Protein AF-A0A7W0UGT8-F1 (afdb_monomer_lite)

Secondary structure (DSSP, 8-state):
------------HHHHHHHHHHHHHHHHHHHHHHHHHHHHHHHHHHHHHHHHHHHHHHHHHHHHHTTHHHHHHHHHHTS---HHHHHHHHHHHHHHHHHHHHHHHHHHHHH-HHHHTT--HHHHHHHHHHHHHHHHHHHHHTTT-

Foldseek 3Di:
DDDDDPDDPDDDPVVVVVVVVVVVVVVVVVVVVVVVVVCVVLDPVRVVLLVLLQVLLVVLLCVLCVCVLVVLVCCVPPVVDDLVVLLVVLLVSLVVSLQVSLVVLLCCCVVPVVRNVPRDSVSNNVNSVCNSVSSSVVSVVSSVD

Sequence (145 aa):
MTTRAVGRGPRSLAGNAIETFGLRALTFGVSVGVNIAVSRALGPEGRGQYALAVLSAISLTAITKLGLEHANVYLLGTAHVAPSRLASQNALIALGGGVSGAVMLMLAPAIVPSVFGDVGVGNLALAAMSIPFLLHTQLAAGLQN

Radius of gyration: 19.56 Å; chains: 1; bounding box: 32×32×68 Å

Structure (mmCIF, N/CA/C/O backbone):
data_AF-A0A7W0UGT8-F1
#
_entry.id   AF-A0A7W0UGT8-F1
#
loop_
_atom_site.group_PDB
_atom_site.id
_atom_site.type_symbol
_atom_site.label_atom_id
_atom_site.label_alt_id
_atom_site.label_comp_id
_atom_site.label_asym_id
_atom_site.label_entity_id
_atom_site.label_seq_id
_atom_site.pdbx_PDB_ins_code
_atom_site.Cartn_x
_atom_site.Cartn_y
_atom_site.Cartn_z
_atom_site.occupancy
_atom_site.B_iso_or_equiv
_atom_site.auth_seq_id
_atom_site.auth_comp_id
_atom_site.auth_asym_id
_atom_site.auth_atom_id
_atom_site.pdbx_PDB_model_num
ATOM 1 N N . MET A 1 1 ? 3.196 -6.922 -45.431 1.00 40.34 1 MET A N 1
ATOM 2 C CA . MET A 1 1 ? 2.613 -5.654 -44.943 1.00 40.34 1 MET A CA 1
ATOM 3 C C . MET A 1 1 ? 3.312 -5.325 -43.628 1.00 40.34 1 MET A C 1
ATOM 5 O O . MET A 1 1 ? 3.051 -5.968 -42.625 1.00 40.34 1 MET A O 1
ATOM 9 N N . THR A 1 2 ? 4.342 -4.482 -43.679 1.00 42.94 2 THR A N 1
ATOM 10 C CA . THR A 1 2 ? 5.305 -4.238 -42.593 1.00 42.94 2 THR A CA 1
ATOM 11 C C . THR A 1 2 ? 4.903 -2.996 -41.797 1.00 42.94 2 THR A C 1
ATOM 13 O O . THR A 1 2 ? 5.028 -1.870 -42.274 1.00 42.94 2 THR A O 1
ATOM 16 N N . THR A 1 3 ? 4.409 -3.191 -40.575 1.00 54.38 3 THR A N 1
ATOM 17 C CA . THR A 1 3 ? 4.093 -2.098 -39.646 1.00 54.38 3 THR A CA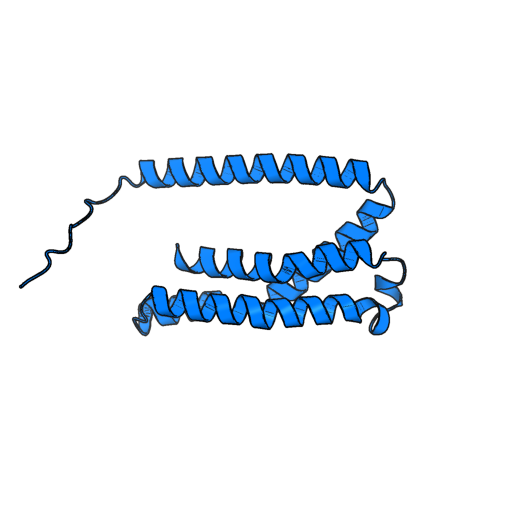 1
ATOM 18 C C . THR A 1 3 ? 5.396 -1.474 -39.148 1.00 54.38 3 THR A C 1
ATOM 20 O O . THR A 1 3 ? 6.116 -2.067 -38.348 1.00 54.38 3 THR A O 1
ATOM 23 N N . ARG A 1 4 ? 5.724 -0.276 -39.647 1.00 42.44 4 ARG A N 1
ATOM 24 C CA . ARG A 1 4 ? 6.828 0.547 -39.137 1.00 42.44 4 ARG A CA 1
ATOM 25 C C . ARG A 1 4 ? 6.566 0.888 -37.670 1.00 42.44 4 ARG A C 1
ATOM 27 O O . ARG A 1 4 ? 5.596 1.574 -37.356 1.00 42.44 4 ARG A O 1
ATOM 34 N N . ALA A 1 5 ? 7.454 0.440 -36.788 1.00 48.69 5 ALA A N 1
ATOM 35 C CA . ALA A 1 5 ? 7.549 0.954 -35.433 1.00 48.69 5 ALA A CA 1
ATOM 36 C C . ALA A 1 5 ? 7.856 2.458 -35.506 1.00 48.69 5 ALA A C 1
ATOM 38 O O . ALA A 1 5 ? 8.910 2.870 -35.992 1.00 48.69 5 ALA A O 1
ATOM 39 N N . VAL A 1 6 ? 6.905 3.281 -35.069 1.00 48.94 6 VAL A N 1
ATOM 40 C CA . VAL A 1 6 ? 7.096 4.720 -34.883 1.00 48.94 6 VAL A CA 1
ATOM 41 C C . VAL A 1 6 ? 8.109 4.894 -33.753 1.00 48.94 6 VAL A C 1
ATOM 43 O O . VAL A 1 6 ? 7.779 4.740 -32.577 1.00 48.94 6 VAL A O 1
ATOM 46 N N . GLY A 1 7 ? 9.362 5.164 -34.117 1.00 43.97 7 GLY A N 1
ATOM 47 C CA . GLY A 1 7 ? 10.414 5.521 -33.175 1.00 43.97 7 GLY A CA 1
ATOM 48 C C . GLY A 1 7 ? 10.052 6.830 -32.484 1.00 43.97 7 GLY A C 1
ATOM 49 O O . GLY A 1 7 ? 10.106 7.896 -33.093 1.00 43.97 7 GLY A O 1
ATOM 50 N N . ARG A 1 8 ? 9.663 6.759 -31.207 1.00 53.19 8 ARG A N 1
ATOM 51 C CA . ARG A 1 8 ? 9.634 7.942 -30.343 1.00 53.19 8 ARG A CA 1
ATOM 52 C C . ARG A 1 8 ? 11.083 8.393 -30.161 1.00 53.19 8 ARG A C 1
ATOM 54 O O . ARG A 1 8 ? 11.889 7.627 -29.641 1.00 53.19 8 ARG A O 1
ATOM 61 N N . GLY A 1 9 ? 11.410 9.602 -30.618 1.00 57.03 9 GLY A N 1
ATOM 62 C CA . GLY A 1 9 ? 12.721 10.207 -30.382 1.00 57.03 9 GLY A CA 1
ATOM 63 C C . GLY A 1 9 ? 13.064 10.244 -28.883 1.00 57.03 9 GLY A C 1
ATOM 64 O O . GLY A 1 9 ? 12.150 10.204 -28.050 1.00 57.03 9 GLY A O 1
ATOM 65 N N . PRO A 1 10 ? 14.358 10.292 -28.521 1.00 58.09 10 PRO A N 1
ATOM 66 C CA . PRO A 1 10 ? 14.791 10.264 -27.128 1.00 58.09 10 PRO A CA 1
ATOM 67 C C . PRO A 1 10 ? 14.160 11.437 -26.369 1.00 58.09 10 PRO A C 1
ATOM 69 O O . PRO A 1 10 ? 14.411 12.603 -26.671 1.00 58.09 10 PRO A O 1
ATOM 72 N N . ARG A 1 11 ? 13.283 11.129 -25.408 1.00 68.38 11 ARG A N 1
ATOM 73 C CA . ARG A 1 11 ? 12.662 12.144 -24.548 1.00 68.38 11 ARG A CA 1
ATOM 74 C C . ARG A 1 11 ? 13.764 12.797 -23.715 1.00 68.38 11 ARG A C 1
ATOM 76 O O . ARG A 1 11 ? 14.637 12.103 -23.199 1.00 68.38 11 ARG A O 1
ATOM 83 N N . SER A 1 12 ? 13.723 14.122 -23.587 1.00 82.00 12 SER A N 1
ATOM 84 C CA . SER A 1 12 ? 14.678 14.869 -22.763 1.00 82.00 12 SER A CA 1
ATOM 85 C C . SER A 1 12 ? 14.648 14.353 -21.321 1.00 82.00 12 SER A C 1
ATOM 87 O O . SER A 1 12 ? 13.578 14.320 -20.708 1.00 82.00 12 SER A O 1
ATOM 89 N N . LEU A 1 13 ? 15.813 13.984 -20.768 1.00 83.31 13 LEU A N 1
ATOM 90 C CA . LEU A 1 13 ? 15.945 13.579 -19.361 1.00 83.31 13 LEU A CA 1
ATOM 91 C C . LEU A 1 13 ? 15.352 14.633 -18.421 1.00 83.31 13 LEU A C 1
ATOM 93 O O . LEU A 1 13 ? 14.663 14.284 -17.466 1.00 83.31 13 LEU A O 1
ATOM 97 N N . ALA A 1 14 ? 15.576 15.916 -18.721 1.00 85.50 14 ALA A N 1
ATOM 98 C CA . ALA A 1 14 ? 15.034 17.021 -17.938 1.00 85.50 14 ALA A CA 1
ATOM 99 C C . ALA A 1 14 ? 13.497 17.034 -17.958 1.00 85.50 14 ALA A C 1
ATOM 101 O O . ALA A 1 14 ? 12.875 17.267 -16.925 1.00 85.50 14 ALA A O 1
ATOM 102 N N . GLY A 1 15 ? 12.884 16.719 -19.105 1.00 87.50 15 GLY A N 1
ATOM 103 C CA . GLY A 1 15 ? 11.429 16.609 -19.232 1.00 87.50 15 GLY A CA 1
ATOM 104 C C . GLY A 1 15 ? 10.852 15.492 -18.360 1.00 87.50 15 GLY A C 1
ATOM 105 O O . GLY A 1 15 ? 9.945 15.743 -17.571 1.00 87.50 15 GLY A O 1
ATOM 106 N N . ASN A 1 16 ? 11.432 14.289 -18.426 1.00 87.12 16 ASN A N 1
ATOM 107 C CA . ASN A 1 16 ? 10.997 13.154 -17.602 1.00 87.12 16 ASN A CA 1
ATOM 108 C C . ASN A 1 16 ? 11.227 13.406 -16.099 1.00 87.12 16 ASN A C 1
ATOM 110 O O . ASN A 1 16 ? 10.406 13.015 -15.267 1.00 87.12 16 ASN A O 1
ATOM 114 N N . ALA A 1 17 ? 12.336 14.062 -15.743 1.00 88.06 17 ALA A N 1
ATOM 115 C CA . ALA A 1 17 ? 12.651 14.408 -14.361 1.00 88.06 17 ALA A CA 1
ATOM 116 C C . ALA A 1 17 ? 11.637 15.407 -13.785 1.00 88.06 17 ALA A C 1
ATOM 118 O O . ALA A 1 17 ? 11.137 15.192 -12.682 1.00 88.06 17 ALA A O 1
ATOM 119 N N . ILE A 1 18 ? 11.288 16.454 -14.540 1.00 93.62 18 ILE A N 1
ATOM 120 C CA . ILE A 1 18 ? 10.281 17.447 -14.138 1.00 93.62 18 ILE A CA 1
ATOM 121 C C . ILE A 1 18 ? 8.895 16.806 -14.018 1.00 93.62 18 ILE A C 1
ATOM 123 O O . ILE A 1 18 ? 8.198 17.057 -13.037 1.00 93.62 18 ILE A O 1
ATOM 127 N N . GLU A 1 19 ? 8.508 15.949 -14.967 1.00 89.62 19 GLU A N 1
ATOM 128 C CA . GLU A 1 19 ? 7.231 15.225 -14.929 1.00 89.62 19 GLU A CA 1
ATOM 129 C C . GLU A 1 19 ? 7.135 14.331 -13.683 1.00 89.62 19 GLU A C 1
ATOM 131 O O . GLU A 1 19 ? 6.174 14.415 -12.916 1.00 89.62 19 GLU A O 1
ATOM 136 N N . THR A 1 20 ? 8.180 13.542 -13.415 1.00 89.19 20 THR A N 1
ATOM 137 C CA . THR A 1 20 ? 8.247 12.665 -12.237 1.00 89.19 20 THR A CA 1
ATOM 138 C C . THR A 1 20 ? 8.240 13.471 -10.941 1.00 89.19 20 THR A C 1
ATOM 140 O O . THR A 1 20 ? 7.557 13.106 -9.982 1.00 89.19 20 THR A O 1
ATOM 143 N N . PHE A 1 21 ? 8.987 14.576 -10.895 1.00 91.25 21 PHE A N 1
ATOM 144 C CA . PHE A 1 21 ? 9.035 15.458 -9.735 1.00 91.25 21 PHE A CA 1
ATOM 145 C C . PHE A 1 21 ? 7.667 16.084 -9.453 1.00 91.25 21 PHE A C 1
ATOM 147 O O . PHE A 1 21 ? 7.203 16.036 -8.315 1.00 91.25 21 PHE A O 1
ATOM 154 N N . GLY A 1 22 ? 6.986 16.594 -10.483 1.00 93.88 22 GLY A N 1
ATOM 155 C CA . GLY A 1 22 ? 5.634 17.136 -10.362 1.00 93.88 22 GLY A CA 1
ATOM 156 C C . GLY A 1 22 ? 4.640 16.100 -9.835 1.00 93.88 22 GLY A C 1
ATOM 157 O O . GLY A 1 22 ? 3.884 16.385 -8.905 1.00 93.88 22 GLY A O 1
ATOM 158 N N . LEU A 1 23 ? 4.695 14.867 -10.350 1.00 91.44 23 LEU A N 1
ATOM 159 C CA . LEU A 1 23 ? 3.828 13.775 -9.900 1.00 91.44 23 LEU A CA 1
ATOM 160 C C . LEU A 1 23 ? 4.106 13.375 -8.438 1.00 91.44 23 LEU A C 1
ATOM 162 O O . LEU A 1 23 ? 3.175 13.145 -7.661 1.00 91.44 23 LEU A O 1
ATOM 166 N N . ARG A 1 24 ? 5.383 13.342 -8.032 1.00 89.00 24 ARG A N 1
ATOM 167 C CA . ARG A 1 24 ? 5.787 13.084 -6.638 1.00 89.00 24 ARG A CA 1
ATOM 168 C C . ARG A 1 24 ? 5.343 14.201 -5.697 1.00 89.00 24 ARG A C 1
ATOM 170 O O . ARG A 1 24 ? 4.836 13.901 -4.620 1.00 89.00 24 ARG A O 1
ATOM 177 N N . ALA A 1 25 ? 5.475 15.462 -6.105 1.00 94.06 25 ALA A N 1
ATOM 178 C CA . ALA A 1 25 ? 5.021 16.608 -5.321 1.00 94.06 25 ALA A CA 1
ATOM 179 C C . ALA A 1 25 ? 3.496 16.588 -5.116 1.00 94.06 25 ALA A C 1
ATOM 181 O O . ALA A 1 25 ? 3.021 16.789 -3.997 1.00 94.06 25 ALA A O 1
ATOM 182 N N . LEU A 1 26 ? 2.730 16.261 -6.163 1.00 94.00 26 LEU A N 1
ATOM 183 C CA . LEU A 1 26 ? 1.278 16.091 -6.069 1.00 94.00 26 LEU A CA 1
ATOM 184 C C . LEU A 1 26 ? 0.903 14.955 -5.108 1.00 94.00 26 LEU A C 1
ATOM 186 O O . LEU A 1 26 ? 0.069 15.137 -4.222 1.00 94.00 26 LEU A O 1
ATOM 190 N N . THR A 1 27 ? 1.557 13.800 -5.245 1.00 89.00 27 THR A N 1
ATOM 191 C CA . THR A 1 27 ? 1.329 12.636 -4.373 1.00 89.00 27 THR A CA 1
ATOM 192 C C . THR A 1 27 ? 1.634 12.968 -2.912 1.00 89.00 27 THR A C 1
ATOM 194 O O . THR A 1 27 ? 0.883 12.580 -2.014 1.00 89.00 27 THR A O 1
ATOM 197 N N . PHE A 1 28 ? 2.704 13.729 -2.662 1.00 90.00 28 PHE A N 1
ATOM 198 C CA . PHE A 1 28 ? 3.055 14.210 -1.330 1.00 90.00 28 PHE A CA 1
ATOM 199 C C . PHE A 1 28 ? 1.967 15.125 -0.755 1.00 90.00 28 PHE A C 1
ATOM 201 O O . PHE A 1 28 ? 1.515 14.899 0.365 1.00 90.00 28 PHE A O 1
ATOM 208 N N . GLY A 1 29 ? 1.487 16.101 -1.533 1.00 94.75 29 GLY A N 1
ATOM 209 C CA . GLY A 1 29 ? 0.409 17.000 -1.111 1.00 94.75 29 GLY A CA 1
ATOM 210 C C . GLY A 1 29 ? -0.878 16.254 -0.743 1.00 94.75 29 GLY A C 1
ATOM 211 O O . GLY A 1 29 ? -1.445 16.487 0.325 1.00 94.75 29 GLY A O 1
ATOM 212 N N . VAL A 1 30 ? -1.293 15.293 -1.577 1.00 91.75 30 VAL A N 1
ATOM 213 C CA . VAL A 1 30 ? -2.444 14.418 -1.290 1.00 91.75 30 VAL A CA 1
ATOM 214 C C . VAL A 1 30 ? -2.216 13.612 -0.010 1.00 91.75 30 VAL A C 1
ATOM 216 O O . VAL A 1 30 ? -3.093 13.569 0.851 1.00 91.75 30 VAL A O 1
ATOM 219 N N . SER A 1 31 ? -1.028 13.027 0.157 1.00 85.75 31 SER A N 1
ATOM 220 C CA . SER A 1 31 ? -0.686 12.228 1.341 1.00 85.75 31 SER A CA 1
ATOM 221 C C . SER A 1 31 ? -0.752 13.052 2.627 1.00 85.75 31 SER A C 1
ATOM 223 O O . SER A 1 31 ? -1.300 12.585 3.624 1.00 85.75 31 SER A O 1
ATOM 225 N N . VAL A 1 32 ? -0.251 14.291 2.608 1.00 89.94 32 VAL A N 1
ATOM 226 C CA . VAL A 1 32 ? -0.342 15.214 3.748 1.00 89.94 32 VAL A CA 1
ATOM 227 C C . VAL A 1 32 ? -1.803 15.520 4.079 1.00 89.94 32 VAL A C 1
ATOM 229 O O . VAL A 1 32 ? -2.201 15.395 5.237 1.00 89.94 32 VAL A O 1
ATOM 232 N N . GLY A 1 33 ? -2.619 15.859 3.077 1.00 90.31 33 GLY A N 1
ATOM 233 C CA . GLY A 1 33 ? -4.042 16.154 3.271 1.00 90.31 33 GLY A CA 1
ATOM 234 C C . GLY A 1 33 ? -4.816 14.979 3.873 1.00 90.31 33 GLY A C 1
ATOM 235 O O . GLY A 1 33 ? -5.542 15.154 4.853 1.00 90.31 33 GLY A O 1
ATOM 236 N N . VAL A 1 34 ? -4.601 13.770 3.345 1.00 86.19 34 VAL A N 1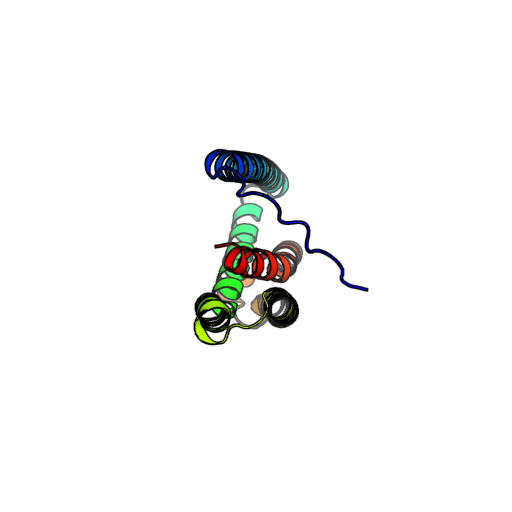
ATOM 237 C CA . VAL A 1 34 ? -5.206 12.537 3.872 1.00 86.19 34 VAL A CA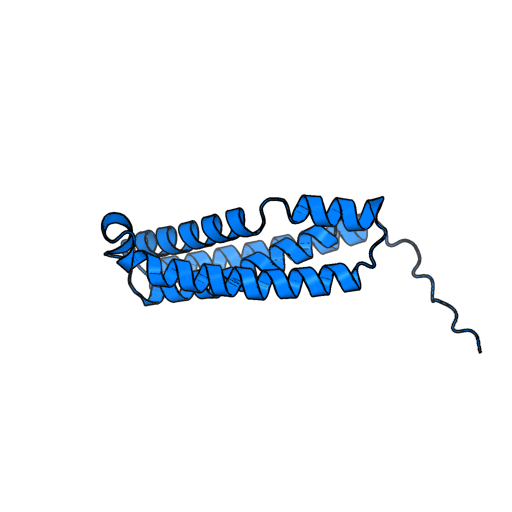 1
ATOM 238 C C . VAL A 1 34 ? -4.778 12.300 5.317 1.00 86.19 34 VAL A C 1
ATOM 240 O O . VAL A 1 34 ? -5.624 12.038 6.166 1.00 86.19 34 VAL A O 1
ATOM 243 N N . ASN A 1 35 ? -3.489 12.440 5.631 1.00 82.25 35 ASN A N 1
ATOM 244 C CA . ASN A 1 35 ? -2.982 12.178 6.978 1.00 82.25 35 ASN A CA 1
ATOM 245 C C . ASN A 1 35 ? -3.531 13.185 8.008 1.00 82.25 35 ASN A C 1
ATOM 247 O O . ASN A 1 35 ? -3.892 12.804 9.122 1.00 82.25 35 ASN A O 1
ATOM 251 N N . ILE A 1 36 ? -3.690 14.457 7.622 1.00 86.69 36 ILE A N 1
ATOM 252 C CA . ILE A 1 36 ? -4.362 15.469 8.451 1.00 86.69 36 ILE A CA 1
ATOM 253 C C . ILE A 1 36 ? -5.830 15.090 8.680 1.00 86.69 36 ILE A C 1
ATOM 255 O O . ILE A 1 36 ? -6.286 15.100 9.824 1.00 86.69 36 ILE A O 1
ATOM 259 N N . ALA A 1 37 ? -6.570 14.739 7.625 1.00 86.00 37 ALA A N 1
ATOM 260 C CA . ALA A 1 37 ? -7.980 14.365 7.732 1.00 86.00 37 ALA A CA 1
ATOM 261 C C . ALA A 1 37 ? -8.179 13.136 8.635 1.00 86.00 37 ALA A C 1
ATOM 263 O O . ALA A 1 37 ? -8.999 13.169 9.552 1.00 86.00 37 ALA A O 1
ATOM 264 N N . VAL A 1 38 ? -7.366 12.096 8.435 1.00 82.38 38 VAL A N 1
ATOM 265 C CA . VAL A 1 38 ? -7.350 10.872 9.249 1.00 82.38 38 VAL A CA 1
ATOM 266 C C . VAL A 1 38 ? -7.031 11.196 10.709 1.00 82.38 38 VAL A C 1
ATOM 268 O O . VAL A 1 38 ? -7.753 10.763 11.606 1.00 82.38 38 VAL A O 1
ATOM 271 N N . SER A 1 39 ? -6.013 12.025 10.964 1.00 77.25 39 SER A N 1
ATOM 272 C CA . SER A 1 39 ? -5.652 12.430 12.327 1.00 77.25 39 SER A CA 1
ATOM 273 C C . SER A 1 39 ? -6.755 13.227 13.024 1.00 77.25 39 SER A C 1
ATOM 275 O O . SER A 1 39 ? -6.872 13.144 14.244 1.00 77.25 39 SER A O 1
ATOM 277 N N . ARG A 1 40 ? -7.540 14.022 12.287 1.00 84.38 40 ARG A N 1
ATOM 278 C CA . ARG A 1 40 ? -8.667 14.771 12.860 1.00 84.38 40 ARG A CA 1
ATOM 279 C C . ARG A 1 40 ? -9.895 13.894 13.091 1.00 84.38 40 ARG A C 1
ATOM 281 O O . ARG A 1 40 ? -10.607 14.134 14.057 1.00 84.38 40 ARG A O 1
ATOM 288 N N . ALA A 1 41 ? -10.135 12.908 12.230 1.00 82.81 41 ALA A N 1
ATOM 289 C CA . ALA A 1 41 ? -11.278 12.007 12.340 1.00 82.81 41 ALA A CA 1
ATOM 290 C C . ALA A 1 41 ? -11.115 10.966 13.461 1.00 82.81 41 ALA A C 1
ATOM 292 O O . ALA A 1 41 ? -12.078 10.668 14.157 1.00 82.81 41 ALA A O 1
ATOM 293 N N . LEU A 1 42 ? -9.905 10.425 13.649 1.00 78.75 42 LEU A N 1
ATOM 294 C CA . LEU A 1 42 ? -9.633 9.350 14.616 1.00 78.75 42 LEU A CA 1
ATOM 295 C C . LEU A 1 42 ? -9.383 9.836 16.054 1.00 78.75 42 LEU A C 1
ATOM 297 O O . LEU A 1 42 ? -9.418 9.031 16.983 1.00 78.75 42 LEU A O 1
ATOM 301 N N . GLY A 1 43 ? -9.088 11.124 16.249 1.00 79.19 43 GLY A N 1
ATOM 302 C CA . GLY A 1 43 ? -8.670 11.649 17.550 1.00 79.19 43 GLY A CA 1
ATOM 303 C C . GLY A 1 43 ? -7.294 11.126 18.017 1.00 79.19 43 GLY A C 1
ATOM 304 O O . GLY A 1 43 ? -6.602 10.413 17.282 1.00 79.19 43 GLY A O 1
ATOM 305 N N . PRO A 1 44 ? -6.848 11.505 19.231 1.00 71.31 44 PRO A N 1
ATOM 306 C CA . PRO A 1 44 ? -5.520 11.156 19.746 1.00 71.31 44 PRO A CA 1
ATOM 307 C C . PRO A 1 44 ? -5.333 9.650 20.000 1.00 71.31 44 PRO A C 1
ATOM 309 O O . PRO A 1 44 ? -4.258 9.123 19.721 1.00 71.31 44 PRO A O 1
ATOM 312 N N . GLU A 1 45 ? -6.370 8.947 20.461 1.00 73.62 45 GLU A N 1
ATOM 313 C CA . GLU A 1 45 ? -6.318 7.508 20.771 1.00 73.62 45 GLU A CA 1
ATOM 314 C C . GLU A 1 45 ? -6.419 6.638 19.509 1.00 73.62 45 GLU A C 1
ATOM 316 O O . GLU A 1 45 ? -5.592 5.747 19.292 1.00 73.62 45 GLU A O 1
ATOM 321 N N . GLY A 1 46 ? -7.359 6.947 18.606 1.00 77.88 46 GLY A N 1
ATOM 322 C CA . GLY A 1 46 ? -7.542 6.196 17.359 1.00 77.88 46 GLY A CA 1
ATOM 323 C C . GLY A 1 46 ? -6.334 6.277 16.418 1.00 77.88 46 GLY A C 1
ATOM 324 O O . GLY A 1 46 ? -6.088 5.356 15.636 1.00 77.88 46 GLY A O 1
ATOM 325 N N . ARG A 1 47 ? -5.521 7.337 16.530 1.00 80.12 47 ARG A N 1
ATOM 326 C CA . ARG A 1 47 ? -4.280 7.498 15.760 1.00 80.12 47 ARG A CA 1
ATOM 327 C C . ARG A 1 47 ? -3.245 6.418 16.079 1.00 80.12 47 ARG A C 1
ATOM 329 O O . ARG A 1 47 ? -2.585 5.944 15.157 1.00 80.12 47 ARG A O 1
ATOM 336 N N . GLY A 1 48 ? -3.092 6.035 17.348 1.00 83.25 48 GLY A N 1
ATOM 337 C CA . GLY A 1 48 ? -2.123 5.012 17.759 1.00 83.25 48 GLY A CA 1
ATOM 338 C C . GLY A 1 48 ? -2.489 3.633 17.212 1.00 83.25 48 GLY A C 1
ATOM 339 O O . GLY A 1 48 ? -1.663 2.961 16.597 1.00 83.25 48 GLY A O 1
ATOM 340 N N . GLN A 1 49 ? -3.763 3.263 17.346 1.00 86.50 49 GLN A N 1
ATOM 341 C CA . GLN A 1 49 ? -4.297 2.000 16.831 1.00 86.50 49 GLN A CA 1
ATOM 342 C C . GLN A 1 49 ? -4.193 1.913 15.304 1.00 86.50 49 GLN A C 1
ATOM 344 O O . GLN A 1 49 ? -3.775 0.892 14.760 1.00 86.50 49 GLN A O 1
ATOM 349 N N . TYR A 1 50 ? -4.529 3.001 14.605 1.00 87.12 50 TYR A N 1
ATOM 350 C CA . TYR A 1 50 ? -4.378 3.076 13.156 1.00 87.12 50 TYR A CA 1
ATOM 351 C C . TYR A 1 50 ? -2.907 2.985 12.730 1.00 87.12 50 TYR A C 1
ATOM 353 O O . TYR A 1 50 ? -2.581 2.228 11.818 1.00 87.12 50 TYR A O 1
ATOM 361 N N . ALA A 1 51 ? -2.001 3.694 13.411 1.00 87.62 51 ALA A N 1
ATOM 362 C CA . ALA A 1 51 ? -0.571 3.635 13.116 1.00 87.62 51 ALA A CA 1
ATOM 363 C C . ALA A 1 51 ? -0.004 2.218 13.284 1.00 87.62 51 ALA A C 1
ATOM 365 O O . ALA A 1 51 ? 0.762 1.774 12.433 1.00 87.62 51 ALA A O 1
ATOM 366 N N . LEU A 1 52 ? -0.415 1.491 14.328 1.00 91.31 52 LEU A N 1
ATOM 367 C CA . LEU A 1 52 ? -0.021 0.098 14.541 1.00 91.31 52 LEU A CA 1
ATOM 368 C C . LEU A 1 52 ? -0.516 -0.817 13.411 1.00 91.31 52 LEU A C 1
ATOM 370 O O . LEU A 1 52 ? 0.254 -1.623 12.882 1.00 91.31 52 LEU A O 1
ATOM 374 N N . ALA A 1 53 ? -1.782 -0.672 13.010 1.00 91.88 53 ALA A N 1
ATOM 375 C CA . ALA A 1 53 ? -2.360 -1.448 11.915 1.00 91.88 53 ALA A CA 1
ATOM 376 C C . ALA A 1 53 ? -1.627 -1.178 10.588 1.00 91.88 53 ALA A C 1
ATOM 378 O O . ALA A 1 53 ? -1.234 -2.112 9.887 1.00 91.88 53 ALA A O 1
ATOM 379 N N . VAL A 1 54 ? -1.371 0.096 10.276 1.00 92.00 54 VAL A N 1
ATOM 380 C CA . VAL A 1 54 ? -0.631 0.509 9.075 1.00 92.00 54 VAL A CA 1
ATOM 381 C C . VAL A 1 54 ? 0.813 0.016 9.107 1.00 92.00 54 VAL A C 1
ATOM 383 O O . VAL A 1 54 ? 1.299 -0.500 8.103 1.00 92.00 54 VAL A O 1
ATOM 386 N N . LEU A 1 55 ? 1.504 0.125 10.243 1.00 93.00 55 LEU A N 1
ATOM 387 C CA . LEU A 1 55 ? 2.876 -0.362 10.376 1.00 93.00 55 LEU A CA 1
ATOM 388 C C . LEU A 1 55 ? 2.946 -1.872 10.130 1.00 93.00 55 LEU A C 1
ATOM 390 O O . LEU A 1 55 ? 3.803 -2.334 9.383 1.00 93.00 55 LEU A O 1
ATOM 394 N N . SER A 1 56 ? 1.991 -2.620 10.679 1.00 92.88 56 SER A N 1
ATOM 395 C CA . SER A 1 56 ? 1.881 -4.067 10.474 1.00 92.88 56 SER A CA 1
ATOM 396 C C . SER A 1 56 ? 1.648 -4.414 9.000 1.00 92.88 56 SER A C 1
ATOM 398 O O . SER A 1 56 ? 2.307 -5.304 8.460 1.00 92.88 56 SER A O 1
ATOM 400 N N . ALA A 1 57 ? 0.776 -3.667 8.315 1.00 92.81 57 ALA A N 1
ATOM 401 C CA . ALA A 1 57 ? 0.565 -3.794 6.874 1.00 92.81 57 ALA A CA 1
ATOM 402 C C . ALA A 1 57 ? 1.851 -3.522 6.071 1.00 92.81 57 ALA A C 1
ATOM 404 O O . ALA A 1 57 ? 2.182 -4.281 5.156 1.00 92.81 57 ALA A O 1
ATOM 405 N N . ILE A 1 58 ? 2.609 -2.480 6.427 1.00 92.62 58 ILE A N 1
ATOM 406 C CA . ILE A 1 58 ? 3.896 -2.152 5.794 1.00 92.62 58 ILE A CA 1
ATOM 407 C C . ILE A 1 58 ? 4.915 -3.272 6.029 1.00 92.62 58 ILE A C 1
ATOM 409 O O . ILE A 1 58 ? 5.591 -3.678 5.085 1.00 92.62 58 ILE A O 1
ATOM 413 N N . SER A 1 59 ? 5.008 -3.813 7.244 1.00 92.81 59 SER A N 1
ATOM 414 C CA . SER A 1 59 ? 5.909 -4.924 7.567 1.00 92.81 59 SER A CA 1
ATOM 415 C C . SER A 1 59 ? 5.575 -6.189 6.774 1.00 92.81 59 SER A C 1
ATOM 417 O O . SER A 1 59 ? 6.470 -6.789 6.180 1.00 92.81 59 SER A O 1
ATOM 419 N N . LEU A 1 60 ? 4.295 -6.566 6.691 1.00 92.19 60 LEU A N 1
ATOM 420 C CA . LEU A 1 60 ? 3.843 -7.706 5.881 1.00 92.19 60 LEU A CA 1
ATOM 421 C C . LEU A 1 60 ? 4.149 -7.502 4.393 1.00 92.19 60 LEU A C 1
ATOM 423 O O . LEU A 1 60 ? 4.640 -8.411 3.719 1.00 92.19 60 LEU A O 1
ATOM 427 N N . THR A 1 61 ? 3.919 -6.288 3.890 1.00 91.19 61 THR A N 1
ATOM 428 C CA . THR A 1 61 ? 4.262 -5.897 2.516 1.00 91.19 61 THR A CA 1
ATOM 429 C C . THR A 1 61 ? 5.765 -6.035 2.271 1.00 91.19 61 THR A C 1
ATOM 431 O O . THR A 1 61 ? 6.175 -6.600 1.257 1.00 91.19 61 THR A O 1
ATOM 434 N N . ALA A 1 62 ? 6.591 -5.553 3.205 1.00 89.81 62 ALA A N 1
ATOM 435 C CA . ALA A 1 62 ? 8.043 -5.623 3.112 1.00 89.81 62 ALA A CA 1
ATOM 436 C C . ALA A 1 62 ? 8.522 -7.075 3.027 1.00 89.81 62 ALA A C 1
ATOM 438 O O . ALA A 1 62 ? 9.277 -7.396 2.117 1.00 89.81 62 ALA A O 1
ATOM 439 N N . ILE A 1 63 ? 8.020 -7.956 3.900 1.00 90.25 63 ILE A N 1
ATOM 440 C CA . ILE A 1 63 ? 8.343 -9.390 3.882 1.00 90.25 63 ILE A CA 1
ATOM 441 C C . ILE A 1 63 ? 7.947 -10.020 2.545 1.00 90.25 63 ILE A C 1
ATOM 443 O O . ILE A 1 63 ? 8.739 -10.739 1.944 1.00 90.25 63 ILE A O 1
ATOM 447 N N . THR A 1 64 ? 6.746 -9.709 2.055 1.00 86.25 64 THR A N 1
ATOM 448 C CA . THR A 1 64 ? 6.214 -10.285 0.813 1.00 86.25 64 THR A CA 1
ATOM 449 C C . THR A 1 64 ? 7.060 -9.915 -0.400 1.00 86.25 64 THR A C 1
ATOM 451 O O . THR A 1 64 ? 7.229 -10.739 -1.293 1.00 86.25 64 THR A O 1
ATOM 454 N N . LYS A 1 65 ? 7.607 -8.693 -0.447 1.00 86.38 65 LYS A N 1
ATOM 455 C CA . LYS A 1 65 ? 8.411 -8.227 -1.583 1.00 86.38 65 LYS A CA 1
ATOM 456 C C . LYS A 1 65 ? 9.899 -8.579 -1.508 1.00 86.38 65 LYS A C 1
ATOM 458 O O . LYS A 1 65 ? 10.615 -8.323 -2.479 1.00 86.38 65 LYS A O 1
ATOM 463 N N . LEU A 1 66 ? 10.393 -9.095 -0.377 1.00 83.75 66 LEU A N 1
ATOM 464 C CA . LEU A 1 66 ? 11.819 -9.391 -0.205 1.00 83.75 66 LEU A CA 1
ATOM 465 C C . LEU A 1 66 ? 12.315 -10.287 -1.349 1.00 83.75 66 LEU A C 1
ATOM 467 O O . LEU A 1 66 ? 11.769 -11.353 -1.611 1.00 83.75 66 LEU A O 1
ATOM 471 N N . GLY A 1 67 ? 13.345 -9.826 -2.058 1.00 82.25 67 GLY A N 1
ATOM 472 C CA . GLY A 1 67 ? 13.944 -10.544 -3.187 1.00 82.25 67 GLY A CA 1
ATOM 473 C C . GLY A 1 67 ? 13.217 -10.404 -4.531 1.00 82.25 67 GLY A C 1
ATOM 474 O O . GLY A 1 67 ? 13.843 -10.654 -5.560 1.00 82.25 67 GLY A O 1
ATOM 475 N N . LEU A 1 68 ? 11.962 -9.939 -4.574 1.00 86.00 68 LEU A N 1
ATOM 476 C CA . LEU A 1 68 ? 11.221 -9.762 -5.835 1.00 86.00 68 LEU A CA 1
ATOM 477 C C . LEU A 1 68 ? 11.768 -8.618 -6.689 1.00 86.00 68 LEU A C 1
ATOM 479 O O . LEU A 1 68 ? 11.842 -8.745 -7.909 1.00 86.00 68 LEU A O 1
ATOM 483 N N . GLU A 1 69 ? 12.196 -7.521 -6.064 1.00 84.19 69 GLU A N 1
ATOM 484 C CA . GLU A 1 69 ? 12.833 -6.408 -6.780 1.00 84.19 69 GLU A CA 1
ATOM 485 C C . GLU A 1 69 ? 14.127 -6.878 -7.474 1.00 84.19 69 GLU A C 1
ATOM 487 O O . GLU A 1 69 ? 14.304 -6.656 -8.671 1.00 84.19 69 GLU A O 1
ATOM 49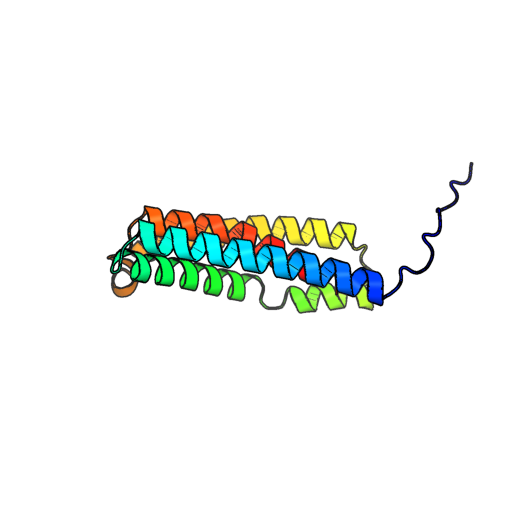2 N N . HIS A 1 70 ? 14.982 -7.633 -6.773 1.00 85.56 70 HIS A N 1
ATOM 493 C CA . HIS A 1 70 ? 16.203 -8.206 -7.355 1.00 85.56 70 HIS A CA 1
ATOM 494 C C . HIS A 1 70 ? 15.914 -9.256 -8.436 1.00 85.56 70 HIS A C 1
ATOM 496 O O . HIS A 1 70 ? 16.597 -9.282 -9.461 1.00 85.56 70 HIS A O 1
ATOM 502 N N . ALA A 1 71 ? 14.887 -10.090 -8.244 1.00 86.56 71 ALA A N 1
ATOM 503 C CA . ALA A 1 71 ? 14.460 -11.060 -9.247 1.00 86.56 71 ALA A CA 1
ATOM 504 C C . ALA A 1 71 ? 14.003 -10.369 -10.538 1.00 86.56 71 ALA A C 1
ATOM 506 O O . ALA A 1 71 ? 14.388 -10.796 -11.623 1.00 86.56 71 ALA A O 1
ATOM 507 N N . ASN A 1 72 ? 13.249 -9.270 -10.438 1.00 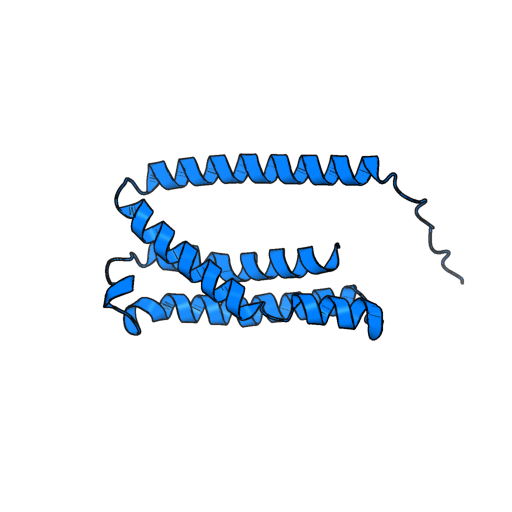87.50 72 ASN A N 1
ATOM 508 C CA . ASN A 1 72 ? 12.805 -8.505 -11.603 1.00 87.50 72 ASN A CA 1
ATOM 509 C C . ASN A 1 72 ? 13.975 -7.869 -12.360 1.00 87.50 72 ASN A C 1
ATOM 511 O O . ASN A 1 72 ? 14.013 -7.966 -13.585 1.00 87.50 72 ASN A O 1
ATOM 515 N N . VAL A 1 73 ? 14.960 -7.303 -11.653 1.00 87.00 73 VAL A N 1
ATOM 516 C CA . VAL A 1 73 ? 16.184 -6.768 -12.277 1.00 87.00 73 VAL A CA 1
ATOM 517 C C . VAL A 1 73 ? 16.946 -7.867 -13.022 1.00 87.00 73 VAL A C 1
ATOM 519 O O . VAL A 1 73 ? 17.332 -7.680 -14.175 1.00 87.00 73 VAL A O 1
ATOM 522 N N . TYR A 1 74 ? 17.118 -9.041 -12.407 1.00 89.06 74 TYR A N 1
ATOM 523 C CA . TYR A 1 74 ? 17.781 -10.178 -13.050 1.00 89.06 74 TYR A CA 1
ATOM 524 C C . TYR A 1 74 ? 17.002 -10.705 -14.265 1.00 89.06 74 TYR A C 1
ATOM 526 O O . TYR A 1 74 ? 17.587 -10.964 -15.318 1.00 89.06 74 TYR A O 1
ATOM 534 N N . LEU A 1 75 ? 15.681 -10.862 -14.147 1.00 87.88 75 LEU A N 1
ATOM 535 C CA . LEU A 1 75 ? 14.847 -11.388 -15.228 1.00 87.88 75 LEU A CA 1
ATOM 536 C C . LEU A 1 75 ? 14.768 -10.425 -16.415 1.00 87.88 75 LEU A C 1
ATOM 538 O O . LEU A 1 75 ? 14.729 -10.872 -17.562 1.00 87.88 75 LEU A O 1
ATOM 542 N N . LEU A 1 76 ? 14.773 -9.120 -16.146 1.00 87.56 76 LEU A N 1
ATOM 543 C CA . LEU A 1 76 ? 14.786 -8.092 -17.177 1.00 87.56 76 LEU A CA 1
ATOM 544 C C . LEU A 1 76 ? 16.157 -7.998 -17.859 1.00 87.56 76 LEU A C 1
ATOM 546 O O . LEU A 1 76 ? 16.225 -8.030 -19.085 1.00 87.56 76 LEU A O 1
ATOM 550 N N . GLY A 1 77 ? 17.238 -7.905 -17.079 1.00 86.19 77 GLY A N 1
ATOM 551 C CA . GLY A 1 77 ? 18.586 -7.662 -17.600 1.00 86.19 77 GLY A CA 1
ATOM 552 C C . GLY A 1 77 ? 19.287 -8.908 -18.144 1.00 86.19 77 GLY A C 1
ATOM 553 O O . GLY A 1 77 ? 19.894 -8.860 -19.209 1.00 86.19 77 GLY A O 1
ATOM 554 N N . THR A 1 78 ? 19.200 -10.035 -17.437 1.00 88.56 78 THR A N 1
ATOM 555 C CA . THR A 1 78 ? 19.927 -11.264 -17.793 1.00 88.56 78 THR A CA 1
ATOM 556 C C . THR A 1 78 ? 19.060 -12.203 -18.620 1.00 88.56 78 THR A C 1
ATOM 558 O O . THR A 1 78 ? 19.477 -12.678 -19.675 1.00 88.56 78 THR A O 1
ATOM 561 N N . ALA A 1 79 ? 17.831 -12.468 -18.171 1.00 86.06 79 ALA A N 1
ATOM 562 C CA . ALA A 1 79 ? 16.939 -13.420 -18.838 1.00 86.06 79 ALA A CA 1
ATOM 563 C C . ALA A 1 79 ? 16.118 -12.802 -19.987 1.00 86.06 79 ALA A C 1
ATOM 565 O O . ALA A 1 79 ? 15.380 -13.526 -20.655 1.00 86.06 79 ALA A O 1
ATOM 566 N N . HIS A 1 80 ? 16.252 -11.489 -20.227 1.00 86.94 80 HIS A N 1
ATOM 567 C CA . HIS A 1 80 ? 15.593 -10.748 -21.311 1.00 86.94 80 HIS A CA 1
ATOM 568 C C . HIS A 1 80 ? 14.071 -10.976 -21.371 1.00 86.94 80 HIS A C 1
ATOM 570 O O . HIS A 1 80 ? 13.462 -11.024 -22.444 1.00 86.94 80 HIS A O 1
ATOM 576 N N . VAL A 1 81 ? 13.430 -11.142 -20.210 1.00 87.56 81 VAL A N 1
ATOM 577 C CA . VAL A 1 81 ? 11.983 -11.343 -20.133 1.00 87.56 81 VAL A CA 1
ATOM 578 C C . VAL A 1 81 ? 11.274 -10.040 -20.492 1.00 87.56 81 VAL A C 1
ATOM 580 O O . VAL A 1 81 ? 11.602 -8.971 -19.982 1.00 87.56 81 VAL A O 1
ATOM 583 N N . ALA A 1 82 ? 10.261 -10.130 -21.358 1.00 87.81 82 ALA A N 1
ATOM 584 C CA . ALA A 1 82 ? 9.482 -8.970 -21.775 1.00 87.81 82 ALA A CA 1
ATOM 585 C C . ALA A 1 82 ? 8.863 -8.232 -20.561 1.00 87.81 82 ALA A C 1
ATOM 587 O O . ALA A 1 82 ? 8.214 -8.881 -19.730 1.00 87.81 82 ALA A O 1
ATOM 588 N N . PRO A 1 83 ? 8.956 -6.887 -20.488 1.00 84.69 83 PRO A N 1
ATOM 589 C CA . PRO A 1 83 ? 8.415 -6.101 -19.373 1.00 84.69 83 PRO A CA 1
ATOM 590 C C . PRO A 1 83 ? 6.919 -6.322 -19.122 1.00 84.69 83 PRO A C 1
ATOM 592 O O . PRO A 1 83 ? 6.471 -6.319 -17.979 1.00 84.69 83 PRO A O 1
ATOM 595 N N . SER A 1 84 ? 6.137 -6.570 -20.178 1.00 86.25 84 SER A N 1
ATOM 596 C CA . SER A 1 84 ? 4.703 -6.873 -20.075 1.00 86.25 84 SER A CA 1
ATOM 597 C C . SER A 1 84 ? 4.427 -8.176 -19.323 1.00 86.25 84 SER A C 1
ATOM 599 O O . SER A 1 84 ? 3.466 -8.260 -18.557 1.00 86.25 84 SER A O 1
ATOM 601 N N . ARG A 1 85 ? 5.289 -9.185 -19.493 1.00 88.19 85 ARG A N 1
ATOM 602 C CA . ARG A 1 85 ? 5.175 -10.466 -18.791 1.00 88.19 85 ARG A CA 1
ATOM 603 C C . ARG A 1 85 ? 5.528 -10.302 -17.314 1.00 88.19 85 ARG A C 1
ATOM 605 O O . ARG A 1 85 ? 4.772 -10.775 -16.468 1.00 88.19 85 ARG A O 1
ATOM 612 N N . LEU A 1 86 ? 6.594 -9.560 -17.007 1.00 87.69 86 LEU A N 1
ATOM 613 C CA . LEU A 1 86 ? 6.969 -9.226 -15.627 1.00 87.69 86 LEU A CA 1
ATOM 614 C C . LEU A 1 86 ? 5.880 -8.410 -14.920 1.00 87.69 86 LEU A C 1
ATOM 616 O O . LEU A 1 86 ? 5.530 -8.718 -13.787 1.00 87.69 86 LEU A O 1
ATOM 620 N N . ALA A 1 87 ? 5.269 -7.439 -15.604 1.00 87.56 87 ALA A N 1
ATOM 621 C CA . ALA A 1 87 ? 4.156 -6.666 -15.056 1.00 87.56 87 ALA A CA 1
ATOM 622 C C . ALA A 1 87 ? 2.952 -7.555 -14.698 1.00 87.56 87 ALA A C 1
ATOM 624 O O . ALA A 1 87 ? 2.389 -7.420 -13.613 1.00 87.56 87 ALA A O 1
ATOM 625 N N . SER A 1 88 ? 2.587 -8.506 -15.567 1.00 88.88 88 SER A N 1
ATOM 626 C CA . SER A 1 88 ? 1.492 -9.447 -15.288 1.00 88.88 88 SER A CA 1
ATOM 627 C C . SER A 1 88 ? 1.795 -10.382 -14.109 1.00 88.88 88 SER A C 1
ATOM 629 O O . SER A 1 88 ? 0.938 -10.597 -13.254 1.00 88.88 88 SER A O 1
ATOM 631 N N . GLN A 1 89 ? 3.032 -10.881 -14.012 1.00 90.81 89 GLN A N 1
ATOM 632 C CA . GLN A 1 89 ? 3.482 -11.702 -12.889 1.00 90.81 89 GLN A CA 1
ATOM 633 C C . GLN A 1 89 ? 3.476 -10.903 -11.582 1.00 90.81 89 GLN A C 1
ATOM 635 O O . GLN A 1 89 ? 2.956 -11.377 -10.576 1.00 90.81 89 GLN A O 1
ATOM 640 N N . ASN A 1 90 ? 3.992 -9.676 -11.604 1.00 90.06 90 ASN A N 1
ATOM 641 C CA . ASN A 1 90 ? 3.977 -8.776 -10.457 1.00 90.06 90 ASN A CA 1
ATOM 642 C C . ASN A 1 90 ? 2.551 -8.458 -10.003 1.00 90.06 90 ASN A C 1
ATOM 644 O O . ASN A 1 90 ? 2.301 -8.426 -8.803 1.00 90.06 90 ASN A O 1
ATOM 648 N N . ALA A 1 91 ? 1.606 -8.276 -10.928 1.00 89.94 91 ALA A N 1
ATOM 649 C CA . ALA A 1 91 ? 0.201 -8.074 -10.587 1.00 89.94 91 ALA A CA 1
ATOM 650 C C . ALA A 1 91 ? -0.407 -9.308 -9.899 1.00 89.94 91 ALA A C 1
ATOM 652 O O . ALA A 1 91 ? -1.103 -9.170 -8.893 1.00 89.94 91 ALA A O 1
ATOM 653 N N . LEU A 1 92 ? -0.103 -10.517 -10.386 1.00 91.69 92 LEU A N 1
ATOM 654 C CA . LEU A 1 92 ? -0.539 -11.764 -9.748 1.00 91.69 92 LEU A CA 1
ATOM 655 C C . LEU A 1 92 ? 0.062 -11.938 -8.351 1.00 91.69 92 LEU A C 1
ATOM 657 O O . LEU A 1 92 ? -0.648 -12.321 -7.424 1.00 91.69 92 LEU A O 1
ATOM 661 N N . ILE A 1 93 ? 1.344 -11.619 -8.180 1.00 90.94 93 ILE A N 1
ATOM 662 C CA . ILE A 1 93 ? 2.022 -11.672 -6.880 1.00 90.94 93 ILE A CA 1
ATOM 663 C C . ILE A 1 93 ? 1.459 -10.610 -5.932 1.00 90.94 93 ILE A C 1
ATOM 665 O O . ILE A 1 93 ? 1.217 -10.908 -4.767 1.00 90.94 93 ILE A O 1
ATOM 669 N N . ALA A 1 94 ? 1.195 -9.397 -6.420 1.00 91.50 94 ALA A N 1
ATOM 670 C CA . ALA A 1 94 ? 0.576 -8.336 -5.633 1.00 91.50 94 ALA A CA 1
ATOM 671 C C . ALA A 1 94 ? -0.830 -8.722 -5.161 1.00 91.50 94 ALA A C 1
ATOM 673 O O . ALA A 1 94 ? -1.183 -8.445 -4.020 1.00 91.50 94 ALA A O 1
ATOM 674 N N . LEU A 1 95 ? -1.618 -9.392 -6.006 1.00 92.19 95 LEU A N 1
ATOM 675 C CA . LEU A 1 95 ? -2.931 -9.907 -5.625 1.00 92.19 95 LEU A CA 1
ATOM 676 C C . LEU A 1 95 ? -2.814 -11.069 -4.636 1.00 92.19 95 LEU A C 1
ATOM 678 O O . LEU A 1 95 ? -3.414 -11.014 -3.570 1.00 92.19 95 LEU A O 1
ATOM 682 N N . GLY A 1 96 ? -2.025 -12.098 -4.950 1.00 93.19 96 GLY A N 1
ATOM 683 C CA . GLY A 1 96 ? -1.889 -13.286 -4.104 1.00 93.19 96 GLY A CA 1
ATOM 684 C C . GLY A 1 96 ? -1.253 -12.978 -2.748 1.00 93.19 96 GLY A C 1
ATOM 685 O O . GLY A 1 96 ? -1.828 -13.295 -1.709 1.00 93.19 96 GLY A O 1
ATOM 686 N N . GLY A 1 97 ? -0.101 -12.305 -2.760 1.00 91.44 97 GLY A N 1
ATOM 687 C CA . GLY A 1 97 ? 0.594 -11.834 -1.562 1.00 91.44 97 GLY A CA 1
ATOM 688 C C . GLY A 1 97 ? -0.168 -10.735 -0.823 1.00 91.44 97 GLY A C 1
ATOM 689 O O . GLY A 1 97 ? -0.129 -10.656 0.401 1.00 91.44 97 GLY A O 1
ATOM 690 N N . GLY A 1 98 ? -0.915 -9.905 -1.554 1.00 92.19 98 GLY A N 1
ATOM 691 C CA . GLY A 1 98 ? -1.736 -8.854 -0.965 1.00 92.19 98 GLY A CA 1
ATOM 692 C C . GLY A 1 98 ? -2.924 -9.405 -0.198 1.00 92.19 98 GLY A C 1
ATOM 693 O O . GLY A 1 98 ? -3.158 -9.006 0.939 1.00 92.19 98 GLY A O 1
ATOM 694 N N . VAL A 1 99 ? -3.652 -10.348 -0.799 1.00 94.00 99 VAL A N 1
ATOM 695 C CA . VAL A 1 99 ? -4.784 -11.021 -0.157 1.00 94.00 99 VAL A CA 1
ATOM 696 C C . VAL A 1 99 ? -4.307 -11.859 1.025 1.00 94.00 99 VAL A C 1
ATOM 698 O O . VAL A 1 99 ? -4.910 -11.779 2.092 1.00 94.00 99 VAL A O 1
ATOM 701 N N . SER A 1 100 ? -3.212 -12.615 0.888 1.00 94.00 100 SER A N 1
ATOM 702 C CA . SER A 1 100 ? -2.680 -13.397 2.010 1.00 94.00 100 SER A CA 1
ATOM 703 C C . SER A 1 100 ? -2.207 -12.500 3.158 1.00 94.00 100 SER A C 1
ATOM 705 O O . SER A 1 100 ? -2.550 -12.768 4.308 1.00 94.00 100 SER A O 1
ATOM 707 N N . GLY A 1 101 ? -1.516 -11.394 2.863 1.00 93.44 101 GLY A N 1
ATOM 708 C CA . GLY A 1 101 ? -1.130 -10.391 3.856 1.00 93.44 101 GLY A CA 1
ATOM 709 C C . GLY A 1 101 ? -2.334 -9.728 4.531 1.00 93.44 101 GLY A C 1
ATOM 710 O O . GLY A 1 101 ? -2.344 -9.571 5.750 1.00 93.44 101 GLY A O 1
ATOM 711 N N . ALA A 1 102 ? -3.381 -9.400 3.770 1.00 93.94 102 ALA A N 1
ATOM 712 C CA . ALA A 1 102 ? -4.625 -8.843 4.301 1.00 93.94 102 ALA A CA 1
ATOM 713 C C . ALA A 1 102 ? -5.333 -9.816 5.254 1.00 93.94 102 ALA A C 1
ATOM 715 O O . ALA A 1 102 ? -5.731 -9.425 6.351 1.00 93.94 102 ALA A O 1
ATOM 716 N N . VAL A 1 103 ? -5.439 -11.092 4.874 1.00 94.69 103 VAL A N 1
ATOM 717 C CA . VAL A 1 103 ? -6.001 -12.145 5.733 1.00 94.69 103 VAL A CA 1
ATOM 718 C C . VAL A 1 103 ? -5.153 -12.325 6.991 1.00 94.69 103 VAL A C 1
ATOM 720 O O . VAL A 1 103 ? -5.695 -12.380 8.091 1.00 94.69 103 VAL A O 1
ATOM 723 N N . MET A 1 104 ? -3.827 -12.362 6.853 1.00 94.19 104 MET A N 1
ATOM 724 C CA . MET A 1 104 ? -2.912 -12.518 7.983 1.00 94.19 104 MET A CA 1
ATOM 725 C C . MET A 1 104 ? -3.031 -11.357 8.978 1.00 94.19 104 MET A C 1
ATOM 727 O O . MET A 1 104 ? -3.052 -11.590 10.184 1.00 94.19 104 MET A O 1
ATOM 731 N N . LEU A 1 105 ? -3.188 -10.123 8.488 1.00 93.38 105 LEU A N 1
ATOM 732 C CA . LEU A 1 105 ? -3.428 -8.960 9.340 1.00 93.38 105 LEU A CA 1
ATOM 733 C C . LEU A 1 105 ? -4.794 -9.035 10.040 1.00 93.38 105 LEU A C 1
ATOM 735 O O . LEU A 1 105 ? -4.880 -8.747 11.228 1.00 93.38 105 LEU A O 1
ATOM 739 N N . MET A 1 106 ? -5.846 -9.479 9.349 1.00 94.12 106 MET A N 1
ATOM 740 C CA . MET A 1 106 ? -7.170 -9.679 9.956 1.00 94.12 106 MET A CA 1
ATOM 741 C C . MET A 1 106 ? -7.181 -10.775 11.030 1.00 94.12 106 MET A C 1
ATOM 743 O O . MET A 1 106 ? -7.964 -10.697 11.973 1.00 94.12 106 MET A O 1
ATOM 747 N N . LEU A 1 107 ? -6.306 -11.777 10.916 1.00 93.69 107 LEU A N 1
ATOM 748 C CA . LEU A 1 107 ? -6.124 -12.826 11.924 1.00 93.69 107 LEU A CA 1
ATOM 749 C C . LEU A 1 107 ? -5.191 -12.406 13.071 1.00 93.69 107 LEU A C 1
ATOM 751 O O . LEU A 1 107 ? -5.157 -13.079 14.102 1.00 93.69 107 LEU A O 1
ATOM 755 N N . ALA A 1 108 ? -4.459 -11.297 12.939 1.00 92.06 108 ALA A N 1
ATOM 756 C CA . ALA A 1 108 ? -3.483 -10.851 13.932 1.00 92.06 108 ALA A CA 1
ATOM 757 C C . ALA A 1 108 ? -4.053 -10.672 15.358 1.00 92.06 108 ALA A C 1
ATOM 759 O O . ALA A 1 108 ? -3.373 -11.099 16.293 1.00 92.06 108 ALA A O 1
ATOM 760 N N . PRO A 1 109 ? -5.286 -10.160 15.574 1.00 91.88 109 PRO A N 1
ATOM 761 C CA . PRO A 1 109 ? -5.897 -10.103 16.907 1.00 91.88 109 PRO A CA 1
ATOM 762 C C . PRO A 1 109 ? -6.087 -11.466 17.575 1.00 91.88 109 PRO A C 1
ATOM 764 O O . PRO A 1 109 ? -6.026 -11.551 18.797 1.00 91.88 109 PRO A O 1
ATOM 767 N N . ALA A 1 110 ? -6.287 -12.532 16.795 1.00 91.75 110 ALA A N 1
ATOM 768 C CA . ALA A 1 110 ? -6.425 -13.889 17.320 1.00 91.75 110 ALA A CA 1
ATOM 769 C C . ALA A 1 110 ? -5.065 -14.547 17.615 1.00 91.75 110 ALA A C 1
ATOM 771 O O . ALA A 1 110 ? -4.967 -15.378 18.513 1.00 91.75 110 ALA A O 1
ATOM 772 N N . ILE A 1 111 ? -4.017 -14.179 16.868 1.00 92.62 111 ILE A N 1
ATOM 773 C CA . ILE A 1 111 ? -2.667 -14.753 16.997 1.00 92.62 111 ILE A CA 1
ATOM 774 C C . ILE A 1 111 ? -1.870 -14.039 18.096 1.00 92.62 111 ILE A C 1
ATOM 776 O O . ILE A 1 111 ? -1.182 -14.685 18.884 1.00 92.62 111 ILE A O 1
ATOM 780 N N . VAL A 1 112 ? -1.958 -12.705 18.155 1.00 92.94 112 VAL A N 1
ATOM 781 C CA . VAL A 1 112 ? -1.208 -11.861 19.097 1.00 92.94 112 VAL A CA 1
ATOM 782 C C . VAL A 1 112 ? -2.149 -10.852 19.782 1.00 92.94 112 VAL A C 1
ATOM 784 O O . VAL A 1 112 ? -2.062 -9.642 19.536 1.00 92.94 112 VAL A O 1
ATOM 787 N N . PRO A 1 113 ? -3.048 -11.319 20.673 1.00 90.50 113 PRO A N 1
ATOM 788 C CA . PRO A 1 113 ? -4.028 -10.453 21.333 1.00 90.50 113 PRO A CA 1
ATOM 789 C C . PRO A 1 113 ? -3.385 -9.349 22.180 1.00 90.50 113 PRO A C 1
ATOM 791 O O . PRO A 1 113 ? -3.948 -8.270 22.315 1.00 90.50 113 PRO A O 1
ATOM 794 N N . SER A 1 114 ? -2.184 -9.583 22.716 1.00 90.88 114 SER A N 1
ATOM 795 C CA . SER A 1 114 ? -1.448 -8.605 23.530 1.00 90.88 114 SER A CA 1
ATOM 796 C C . SER A 1 114 ? -1.030 -7.346 22.766 1.00 90.88 114 SER A C 1
ATOM 798 O O . SER A 1 114 ? -0.763 -6.325 23.391 1.00 90.88 114 SER A O 1
ATOM 800 N N . VAL A 1 115 ? -0.953 -7.413 21.433 1.00 88.25 115 VAL A N 1
ATOM 801 C CA . VAL A 1 115 ? -0.557 -6.287 20.573 1.00 88.25 115 VAL A CA 1
ATOM 802 C C . VAL A 1 115 ? -1.771 -5.673 19.879 1.00 88.25 115 VAL A C 1
ATOM 804 O O . VAL A 1 115 ? -1.856 -4.457 19.752 1.00 88.25 115 VAL A O 1
ATOM 807 N N . PHE A 1 116 ? -2.721 -6.502 19.439 1.00 90.06 116 PHE A N 1
ATOM 808 C CA . PHE A 1 116 ? -3.853 -6.067 18.615 1.00 90.06 116 PHE A CA 1
ATOM 809 C C . PHE A 1 116 ? -5.200 -6.027 19.351 1.00 90.06 116 PHE A C 1
ATOM 811 O O . PHE A 1 116 ? -6.199 -5.671 18.732 1.00 90.06 116 PHE A O 1
ATOM 818 N N . GLY A 1 117 ? -5.249 -6.378 20.639 1.00 84.06 117 GLY A N 1
ATOM 819 C CA . GLY A 1 117 ? -6.494 -6.510 21.406 1.00 84.06 117 GLY A CA 1
ATOM 820 C C . GLY A 1 117 ? -7.345 -5.239 21.454 1.00 84.06 117 GLY A C 1
ATOM 821 O O . GLY A 1 117 ? -8.568 -5.327 21.403 1.00 84.06 117 GLY A O 1
ATOM 822 N N . ASP A 1 118 ? -6.705 -4.069 21.453 1.00 86.25 118 ASP A N 1
ATOM 823 C CA . ASP A 1 118 ? -7.391 -2.772 21.473 1.00 86.25 118 ASP A CA 1
ATOM 824 C C . ASP A 1 118 ? -7.638 -2.192 20.071 1.00 86.25 118 ASP A C 1
ATOM 826 O O . ASP A 1 118 ? -8.236 -1.126 19.932 1.00 86.25 118 ASP A O 1
ATOM 830 N N . VAL A 1 119 ? -7.169 -2.846 19.003 1.00 87.50 119 VAL A N 1
ATOM 831 C CA . VAL A 1 119 ? -7.276 -2.300 17.646 1.00 87.50 119 VAL A CA 1
ATOM 832 C C . VAL A 1 119 ? -8.670 -2.565 17.090 1.00 87.50 119 VAL A C 1
ATOM 834 O O . VAL A 1 119 ? -9.052 -3.702 16.819 1.00 87.50 119 VAL A O 1
ATOM 837 N N . GLY A 1 120 ? -9.425 -1.493 16.846 1.00 88.00 120 GLY A N 1
ATOM 838 C CA . GLY A 1 120 ? -10.734 -1.598 16.206 1.00 88.00 120 GLY A CA 1
ATOM 839 C C . GLY A 1 120 ? -10.667 -2.294 14.839 1.00 88.00 120 GLY A C 1
ATOM 840 O O . GLY A 1 120 ? -9.816 -1.977 14.004 1.00 88.00 120 GLY A O 1
ATOM 841 N N . VAL A 1 121 ? -11.619 -3.196 14.576 1.00 88.56 121 VAL A N 1
ATOM 842 C CA . VAL A 1 121 ? -11.710 -3.973 13.320 1.00 88.56 121 VAL A CA 1
ATOM 843 C C . VAL A 1 121 ? -11.731 -3.068 12.082 1.00 88.56 121 VAL A C 1
ATOM 845 O O . VAL A 1 121 ? -11.161 -3.421 11.055 1.00 88.56 121 VAL A O 1
ATOM 848 N N . GLY A 1 122 ? -12.319 -1.870 12.183 1.00 87.44 122 GLY A N 1
ATOM 849 C CA . GLY A 1 122 ? -12.302 -0.883 11.100 1.00 87.44 122 GLY A CA 1
ATOM 850 C C . GLY A 1 122 ? -10.888 -0.427 10.716 1.00 87.44 122 GLY A C 1
ATOM 851 O O . GLY A 1 122 ? -10.568 -0.362 9.532 1.00 87.44 122 GLY A O 1
ATOM 852 N N . ASN A 1 123 ? -10.013 -0.183 11.696 1.00 87.75 123 ASN A N 1
ATOM 853 C CA . ASN A 1 123 ? -8.629 0.239 11.448 1.00 87.75 123 ASN A CA 1
ATOM 854 C C . ASN A 1 123 ? -7.803 -0.894 10.826 1.00 87.75 123 ASN A C 1
ATOM 856 O O . ASN A 1 123 ? -7.042 -0.663 9.886 1.00 87.75 123 ASN A O 1
ATOM 860 N N . LEU A 1 124 ? -8.003 -2.124 11.309 1.00 90.81 124 LEU A N 1
ATOM 861 C CA . LEU A 1 124 ? -7.411 -3.332 10.729 1.00 90.81 124 LEU A CA 1
ATOM 862 C C . LEU A 1 124 ? -7.866 -3.547 9.287 1.00 90.81 124 LEU A C 1
ATOM 864 O O . LEU A 1 124 ? -7.027 -3.784 8.425 1.00 90.81 124 LEU A O 1
ATOM 868 N N . ALA A 1 125 ? -9.161 -3.403 9.005 1.00 90.88 125 ALA A N 1
ATOM 869 C CA . ALA A 1 125 ? -9.704 -3.554 7.660 1.00 90.88 125 ALA A CA 1
ATOM 870 C C . ALA A 1 125 ? -9.144 -2.497 6.695 1.00 90.88 125 ALA A C 1
ATOM 872 O O . ALA A 1 125 ? -8.740 -2.840 5.585 1.00 90.88 125 ALA A O 1
ATOM 873 N N . LEU A 1 126 ? -9.056 -1.229 7.114 1.00 89.88 126 LEU A N 1
ATOM 874 C CA . LEU A 1 126 ? -8.450 -0.160 6.309 1.00 89.88 126 LEU A CA 1
ATOM 875 C C . LEU A 1 126 ? -6.974 -0.448 5.992 1.00 89.88 126 LEU A C 1
ATOM 877 O O . LEU A 1 126 ? -6.543 -0.317 4.842 1.00 89.88 126 LEU A O 1
ATOM 881 N N . ALA A 1 127 ? -6.203 -0.888 6.989 1.00 91.38 127 ALA A N 1
ATOM 882 C CA . ALA A 1 127 ? -4.806 -1.261 6.794 1.00 91.38 127 ALA A CA 1
ATOM 883 C C . ALA A 1 127 ? -4.663 -2.506 5.901 1.00 91.38 127 ALA A C 1
ATOM 885 O O . ALA A 1 127 ? -3.852 -2.507 4.977 1.00 91.38 127 ALA A O 1
ATOM 886 N N . ALA A 1 128 ? -5.489 -3.533 6.112 1.00 92.44 128 ALA A N 1
ATOM 887 C CA . ALA A 1 128 ? -5.482 -4.773 5.340 1.00 92.44 128 ALA A CA 1
ATOM 888 C C . ALA A 1 128 ? -5.831 -4.529 3.867 1.00 92.44 128 ALA A C 1
ATOM 890 O O . ALA A 1 128 ? -5.126 -5.006 2.979 1.00 92.44 128 ALA A O 1
ATOM 891 N N . MET A 1 129 ? -6.855 -3.713 3.597 1.00 92.12 129 MET A N 1
ATOM 892 C CA . MET A 1 129 ? -7.224 -3.313 2.236 1.00 92.12 129 MET A CA 1
ATOM 893 C C . MET A 1 129 ? -6.113 -2.539 1.530 1.00 92.12 129 MET A C 1
ATOM 895 O O . MET A 1 129 ? -6.050 -2.571 0.307 1.00 92.12 129 MET A O 1
ATOM 899 N N . SER A 1 130 ? -5.224 -1.874 2.271 1.00 89.12 130 SER A N 1
ATOM 900 C CA . SER A 1 130 ? -4.107 -1.127 1.689 1.00 89.12 130 SER A CA 1
ATOM 901 C C . SER A 1 130 ? -2.969 -2.035 1.198 1.00 89.12 130 SER A C 1
ATOM 903 O O . SER A 1 130 ? -2.214 -1.626 0.317 1.00 89.12 130 SER A O 1
ATOM 905 N N . ILE A 1 131 ? -2.842 -3.270 1.707 1.00 92.25 131 ILE A N 1
ATOM 906 C CA . ILE A 1 131 ? -1.711 -4.171 1.404 1.00 92.25 131 ILE A CA 1
ATOM 907 C C . ILE A 1 131 ? -1.611 -4.526 -0.095 1.00 92.25 131 ILE A C 1
ATOM 909 O O . ILE A 1 131 ? -0.528 -4.349 -0.661 1.00 92.25 131 ILE A O 1
ATOM 913 N N . PRO A 1 132 ? -2.684 -4.962 -0.792 1.00 90.31 132 PRO A N 1
ATOM 914 C CA . PRO A 1 132 ? -2.604 -5.260 -2.226 1.00 90.31 132 PRO A CA 1
ATOM 915 C C . PRO A 1 132 ? -2.160 -4.054 -3.063 1.00 90.31 132 PRO A C 1
ATOM 917 O O . PRO A 1 132 ? -1.350 -4.192 -3.981 1.00 90.31 132 PRO A O 1
ATOM 920 N N . PHE A 1 133 ? -2.641 -2.854 -2.719 1.00 89.38 133 PHE A N 1
ATOM 921 C CA . PHE A 1 133 ? -2.256 -1.617 -3.402 1.00 89.38 133 PHE A CA 1
ATOM 922 C C . PHE A 1 133 ? -0.798 -1.243 -3.122 1.00 89.38 133 PHE A C 1
ATOM 924 O O . PHE A 1 133 ? -0.073 -0.852 -4.042 1.00 89.38 133 PHE A O 1
ATOM 931 N N . LEU A 1 134 ? -0.338 -1.406 -1.878 1.00 88.75 134 LEU A N 1
ATOM 932 C CA . LEU A 1 134 ? 1.057 -1.185 -1.498 1.00 88.75 134 LEU A CA 1
ATOM 933 C C . LEU A 1 134 ? 2.001 -2.118 -2.265 1.00 88.75 134 LEU A C 1
ATOM 935 O O . LEU A 1 134 ? 3.006 -1.654 -2.798 1.00 88.75 134 LEU A O 1
ATOM 939 N N . LEU A 1 135 ? 1.667 -3.405 -2.389 1.00 89.62 135 LEU A N 1
ATOM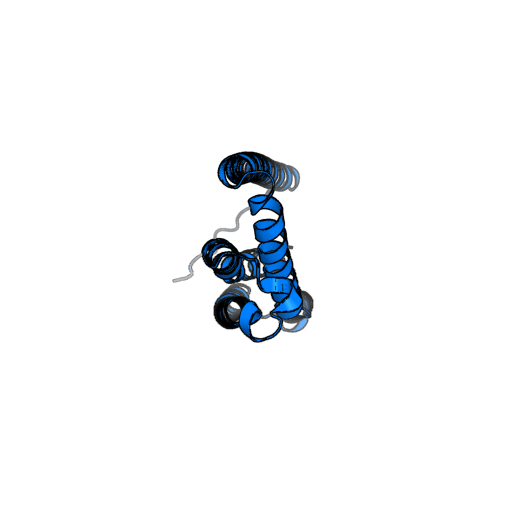 940 C CA . LEU A 1 135 ? 2.466 -4.348 -3.176 1.00 89.62 135 LEU A CA 1
ATOM 941 C C . LEU A 1 135 ? 2.458 -4.010 -4.664 1.00 89.62 135 LEU A C 1
ATOM 943 O O . LEU A 1 135 ? 3.517 -3.970 -5.288 1.00 89.62 135 LEU A O 1
ATOM 947 N N . HIS A 1 136 ? 1.285 -3.730 -5.233 1.00 89.12 136 HIS A N 1
ATOM 948 C CA . HIS A 1 136 ? 1.164 -3.409 -6.651 1.00 89.12 136 HIS A CA 1
ATOM 949 C C . HIS A 1 136 ? 1.991 -2.171 -7.022 1.00 89.12 136 HIS A C 1
ATOM 951 O O . HIS A 1 136 ? 2.763 -2.199 -7.977 1.00 89.12 136 HIS A O 1
ATOM 957 N N . THR A 1 137 ? 1.854 -1.086 -6.255 1.00 86.12 137 THR A N 1
ATOM 958 C CA . THR A 1 137 ? 2.582 0.168 -6.506 1.00 86.12 137 THR A CA 1
ATOM 959 C C . THR A 1 137 ? 4.095 -0.010 -6.398 1.00 86.12 137 THR A C 1
ATOM 961 O O . THR A 1 137 ? 4.825 0.503 -7.246 1.00 86.12 137 THR A O 1
ATOM 964 N N . GLN A 1 138 ? 4.575 -0.781 -5.420 1.00 84.88 138 GLN A N 1
ATOM 965 C CA . GLN A 1 138 ? 6.006 -1.036 -5.241 1.00 84.88 138 GLN A CA 1
ATOM 966 C C . GLN A 1 138 ? 6.585 -1.930 -6.345 1.00 84.88 138 GLN A C 1
ATOM 968 O O . GLN A 1 138 ? 7.638 -1.619 -6.899 1.00 84.88 138 GLN A O 1
ATOM 973 N N . LEU A 1 139 ? 5.879 -2.998 -6.726 1.00 85.75 139 LEU A N 1
ATOM 974 C CA . LEU A 1 139 ? 6.325 -3.893 -7.796 1.00 85.75 139 LEU A CA 1
ATOM 975 C C . LEU A 1 139 ? 6.252 -3.238 -9.183 1.00 85.75 139 LEU A C 1
ATOM 977 O O . LEU A 1 139 ? 7.075 -3.540 -10.046 1.00 85.75 139 LEU A O 1
ATOM 981 N N . ALA A 1 140 ? 5.295 -2.334 -9.405 1.00 83.06 140 ALA A N 1
ATOM 982 C CA . ALA A 1 140 ? 5.210 -1.555 -10.637 1.00 83.06 140 ALA A CA 1
ATOM 983 C C . ALA A 1 140 ? 6.343 -0.522 -10.736 1.00 83.06 140 ALA A C 1
ATOM 985 O O . ALA A 1 140 ? 6.955 -0.391 -11.795 1.00 83.06 140 ALA A O 1
ATOM 986 N N . ALA A 1 141 ? 6.660 0.171 -9.636 1.00 77.19 141 ALA A N 1
ATOM 987 C CA . ALA A 1 141 ? 7.765 1.128 -9.590 1.00 77.19 141 ALA A CA 1
ATOM 988 C C . ALA A 1 141 ? 9.125 0.460 -9.862 1.00 77.19 141 ALA A C 1
ATOM 990 O O . ALA A 1 141 ? 9.963 1.039 -10.548 1.00 77.19 141 ALA A O 1
ATOM 991 N N . GLY A 1 142 ? 9.325 -0.778 -9.396 1.00 69.06 142 GLY A N 1
ATOM 992 C CA . GLY A 1 142 ? 10.553 -1.540 -9.643 1.00 69.06 142 GLY A CA 1
ATOM 993 C C . GLY A 1 142 ? 10.837 -1.861 -11.117 1.00 69.06 142 GLY A C 1
ATOM 994 O O . GLY A 1 142 ? 11.976 -2.158 -11.447 1.00 69.06 142 GLY A O 1
ATOM 995 N N . LEU A 1 143 ? 9.837 -1.788 -12.005 1.00 69.31 143 LEU A N 1
ATOM 996 C CA . LEU A 1 143 ? 10.004 -2.012 -13.450 1.00 69.31 143 LEU A CA 1
ATOM 997 C C . LEU A 1 143 ? 10.295 -0.725 -14.245 1.00 69.31 143 LEU A C 1
ATOM 999 O O . LEU A 1 143 ? 10.536 -0.801 -15.447 1.00 69.31 143 LEU A O 1
ATOM 1003 N N . GLN A 1 144 ? 10.197 0.449 -13.613 1.00 63.62 144 GLN A N 1
ATOM 1004 C CA . GLN A 1 144 ? 10.383 1.756 -14.262 1.00 63.62 144 GLN A CA 1
ATOM 1005 C C . GLN A 1 144 ? 11.796 2.334 -14.082 1.00 63.62 144 GLN A C 1
ATOM 1007 O O . GLN A 1 144 ? 12.115 3.333 -14.729 1.00 63.62 144 GLN A O 1
ATOM 1012 N N . ASN A 1 145 ? 12.604 1.729 -13.207 1.00 50.66 145 ASN A N 1
ATOM 1013 C CA . ASN A 1 145 ? 14.010 2.072 -12.971 1.00 50.66 145 ASN A CA 1
ATOM 1014 C C . ASN A 1 145 ? 14.927 1.227 -13.856 1.00 50.66 145 ASN A C 1
ATOM 1016 O O . ASN A 1 145 ? 15.967 1.774 -14.281 1.00 50.66 145 ASN A O 1
#

pLDDT: mean 84.88, std 11.68, range [40.34, 94.75]